Protein AF-A0A520HS68-F1 (afdb_monomer_lite)

Structure (mmCIF, N/CA/C/O backbone):
data_AF-A0A520HS68-F1
#
_entry.id   AF-A0A520HS68-F1
#
loop_
_atom_site.group_PDB
_atom_site.id
_atom_site.type_symbol
_atom_site.label_atom_id
_atom_site.label_alt_id
_atom_site.label_comp_id
_atom_site.label_asym_id
_atom_site.label_entity_id
_atom_site.label_seq_id
_atom_site.pdbx_PDB_ins_code
_atom_site.Cartn_x
_atom_site.Cartn_y
_atom_site.Cartn_z
_atom_site.occupancy
_atom_site.B_iso_or_equiv
_atom_site.auth_seq_id
_atom_site.auth_comp_id
_atom_site.auth_asym_id
_atom_site.auth_atom_id
_atom_site.pdbx_PDB_model_num
ATOM 1 N N . MET A 1 1 ? -4.775 -12.718 -10.948 1.00 74.38 1 MET A N 1
ATOM 2 C CA . MET A 1 1 ? -4.588 -11.335 -11.436 1.00 74.38 1 MET A CA 1
ATOM 3 C C . MET A 1 1 ? -3.170 -11.237 -11.963 1.00 74.38 1 MET A C 1
ATOM 5 O O . MET A 1 1 ? -2.287 -11.724 -11.272 1.00 74.38 1 MET A O 1
ATOM 9 N N . LEU A 1 2 ? -2.981 -10.710 -13.171 1.00 84.69 2 LEU A N 1
ATOM 10 C CA . LEU A 1 2 ? -1.668 -10.539 -13.802 1.00 84.69 2 LEU A CA 1
ATOM 11 C C . LEU A 1 2 ? -1.314 -9.044 -13.803 1.00 84.69 2 LEU A C 1
ATOM 13 O O . LEU A 1 2 ? -2.226 -8.212 -13.724 1.00 84.69 2 LEU A O 1
ATOM 17 N N . VAL A 1 3 ? -0.026 -8.692 -13.834 1.00 85.31 3 VAL A N 1
ATOM 18 C CA . VAL A 1 3 ? 0.432 -7.291 -13.714 1.00 85.31 3 VAL A CA 1
ATOM 19 C C . VAL A 1 3 ? -0.156 -6.424 -14.829 1.00 85.31 3 VAL A C 1
ATOM 21 O O . VAL A 1 3 ? -0.642 -5.326 -14.573 1.00 85.31 3 VAL A O 1
ATOM 24 N N . GLU A 1 4 ? -0.227 -6.948 -16.049 1.00 86.50 4 GLU A N 1
ATOM 25 C CA . GLU A 1 4 ? -0.796 -6.295 -17.225 1.00 86.50 4 GLU A CA 1
ATOM 26 C C . GLU A 1 4 ? -2.310 -6.071 -17.152 1.00 86.50 4 GLU A C 1
ATOM 28 O O . GLU A 1 4 ? -2.859 -5.395 -18.022 1.00 86.50 4 GLU A O 1
ATOM 33 N N . HIS A 1 5 ? -2.999 -6.600 -16.138 1.00 88.25 5 HIS A N 1
ATOM 34 C CA . HIS A 1 5 ? -4.404 -6.287 -15.863 1.00 88.25 5 HIS A CA 1
ATOM 35 C C . HIS A 1 5 ? -4.567 -5.110 -14.895 1.00 88.25 5 HIS A C 1
ATOM 37 O O . HIS A 1 5 ? -5.666 -4.570 -14.768 1.00 88.25 5 HIS A O 1
ATOM 43 N N . VAL A 1 6 ? -3.495 -4.680 -14.225 1.00 88.25 6 VAL A N 1
ATOM 44 C CA . VAL A 1 6 ? -3.520 -3.499 -13.362 1.00 88.25 6 VAL A CA 1
ATOM 45 C C . VAL A 1 6 ? -3.344 -2.253 -14.229 1.00 88.25 6 VAL A C 1
ATOM 47 O O . VAL A 1 6 ? -2.495 -2.184 -15.119 1.00 88.25 6 VAL A O 1
ATOM 50 N N . ARG A 1 7 ? -4.201 -1.259 -14.006 1.00 90.44 7 ARG A N 1
ATOM 51 C CA . ARG A 1 7 ? -4.148 0.056 -14.656 1.00 90.44 7 ARG A CA 1
ATOM 52 C C . ARG A 1 7 ? -4.034 1.113 -13.579 1.00 90.44 7 ARG A C 1
ATOM 54 O O . ARG A 1 7 ? -4.654 0.963 -12.529 1.00 90.44 7 ARG A O 1
ATOM 61 N N . GLY A 1 8 ? -3.244 2.149 -13.843 1.00 91.56 8 GLY A N 1
ATOM 62 C CA . GLY A 1 8 ? -3.083 3.244 -12.898 1.00 91.56 8 GLY A CA 1
ATOM 63 C C . GLY A 1 8 ? -4.372 4.047 -12.808 1.00 91.56 8 GLY A C 1
ATOM 64 O O . GLY A 1 8 ? -5.034 4.243 -13.828 1.00 91.56 8 GLY A O 1
ATOM 65 N N . GLY A 1 9 ? -4.754 4.475 -11.607 1.00 95.12 9 GLY A N 1
ATOM 66 C CA . GLY A 1 9 ? -6.007 5.203 -11.424 1.00 95.12 9 GLY A CA 1
ATOM 67 C C . GLY A 1 9 ? -6.682 4.977 -10.082 1.00 95.12 9 GLY A C 1
ATOM 68 O O . GLY A 1 9 ? -6.071 4.547 -9.106 1.00 95.12 9 GLY A O 1
ATOM 69 N N . THR A 1 10 ? -7.977 5.266 -10.059 1.00 95.50 10 THR A N 1
ATOM 70 C CA . THR A 1 10 ? -8.845 5.112 -8.895 1.00 95.50 10 THR A CA 1
ATOM 71 C C . THR A 1 10 ? -10.293 4.948 -9.338 1.00 95.50 10 THR A C 1
ATOM 73 O O . THR A 1 10 ? -10.673 5.443 -10.399 1.00 95.50 10 THR A O 1
ATOM 76 N N . ASN A 1 11 ? -11.108 4.283 -8.524 1.00 92.31 11 ASN A N 1
ATOM 77 C CA . ASN A 1 11 ? -12.570 4.337 -8.619 1.00 92.31 11 ASN A CA 1
ATOM 78 C C . ASN A 1 11 ? -13.181 5.616 -7.999 1.00 92.31 11 ASN A C 1
ATOM 80 O O . ASN A 1 11 ? -14.397 5.786 -8.041 1.00 92.31 11 ASN A O 1
ATOM 84 N N . SER A 1 12 ? -12.366 6.509 -7.426 1.00 89.56 12 SER A N 1
ATOM 85 C CA . SER A 1 12 ? -12.811 7.807 -6.912 1.00 89.56 12 SER A CA 1
ATOM 86 C C . SER A 1 12 ? -13.102 8.782 -8.048 1.00 89.56 12 SER A C 1
ATOM 88 O O . SER A 1 12 ? -12.333 8.913 -9.001 1.00 89.56 12 SER A O 1
ATOM 90 N N . ASN A 1 13 ? -14.190 9.535 -7.913 1.00 89.50 13 ASN A N 1
ATOM 91 C CA . ASN A 1 13 ? -14.546 10.562 -8.886 1.00 89.50 13 ASN A CA 1
ATOM 92 C C . ASN A 1 13 ? -13.581 11.759 -8.819 1.00 89.50 13 ASN A C 1
ATOM 94 O O . ASN A 1 13 ? -13.061 12.094 -7.756 1.00 89.50 13 ASN A O 1
ATOM 98 N N . ASN A 1 14 ? -13.416 12.455 -9.947 1.00 91.69 14 ASN A N 1
ATOM 99 C CA . ASN A 1 14 ? -12.704 13.739 -10.057 1.00 91.69 14 ASN A CA 1
ATOM 100 C C . ASN A 1 14 ? -11.198 13.723 -9.720 1.00 91.69 14 ASN A C 1
ATOM 102 O O . ASN A 1 14 ? -10.629 14.780 -9.450 1.00 91.69 14 ASN A O 1
ATOM 106 N N . VAL A 1 15 ? -10.526 12.567 -9.766 1.00 92.12 15 VAL A N 1
ATOM 107 C CA . VAL A 1 15 ? -9.063 12.491 -9.610 1.00 92.12 15 VAL A CA 1
ATOM 108 C C . VAL A 1 15 ? -8.398 12.403 -10.991 1.00 92.12 15 VAL A C 1
ATOM 110 O O . VAL A 1 15 ? -8.721 11.496 -11.761 1.00 92.12 15 VAL A O 1
ATOM 113 N N . PRO A 1 16 ? -7.471 13.311 -11.345 1.00 93.06 16 PRO A N 1
ATOM 114 C CA . PRO A 1 16 ? -6.806 13.269 -12.643 1.00 93.06 16 PRO A CA 1
ATOM 115 C C . PRO A 1 16 ? -5.862 12.064 -12.751 1.00 93.06 16 PRO A C 1
ATOM 117 O O . PRO A 1 16 ? -5.161 11.724 -11.800 1.00 93.06 16 PRO A O 1
ATOM 120 N N . ALA A 1 17 ? -5.765 11.462 -13.941 1.00 88.88 17 ALA A N 1
ATOM 121 C CA . ALA A 1 17 ? -4.883 10.314 -14.188 1.00 88.88 17 ALA A CA 1
ATOM 122 C C . ALA A 1 17 ? -3.398 10.606 -13.889 1.00 88.88 17 ALA A C 1
ATOM 124 O O . ALA A 1 17 ? -2.657 9.709 -13.491 1.00 88.88 17 ALA A O 1
ATOM 125 N N . SER A 1 18 ? -2.967 11.865 -14.023 1.00 91.88 18 SER A N 1
ATOM 126 C CA . SER A 1 18 ? -1.601 12.299 -13.706 1.00 91.88 18 SER A CA 1
ATOM 127 C C . SER A 1 18 ? -1.228 12.133 -12.230 1.00 91.88 18 SER A C 1
ATOM 129 O O . SER A 1 18 ? -0.044 12.031 -11.926 1.00 91.88 18 SER A O 1
ATOM 131 N N . ALA A 1 19 ? -2.203 12.047 -11.317 1.00 91.06 19 ALA A N 1
ATOM 132 C CA . ALA A 1 19 ? -1.954 11.741 -9.905 1.00 91.06 19 ALA A CA 1
ATOM 133 C C . ALA A 1 19 ? -1.398 10.321 -9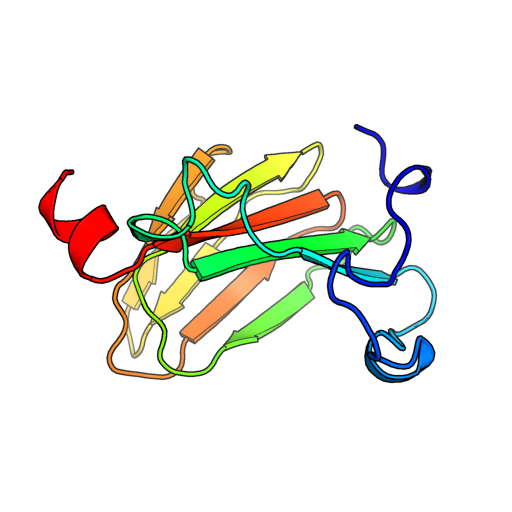.688 1.00 91.06 19 ALA A C 1
ATOM 135 O O . ALA A 1 19 ? -0.836 10.031 -8.636 1.00 91.06 19 ALA A O 1
ATOM 136 N N . PHE A 1 20 ? -1.535 9.447 -10.689 1.00 90.62 20 PHE A N 1
ATOM 137 C CA . PHE A 1 20 ? -1.064 8.062 -10.674 1.00 90.62 20 PHE A CA 1
ATOM 138 C C . PHE A 1 20 ? 0.126 7.842 -11.615 1.00 90.62 20 PHE A C 1
ATOM 140 O O . PHE A 1 20 ? 0.423 6.703 -11.979 1.00 90.62 20 PHE A O 1
ATOM 147 N N . ALA A 1 21 ? 0.793 8.919 -12.042 1.00 90.44 21 ALA A N 1
ATOM 148 C CA . ALA A 1 21 ? 2.002 8.823 -12.845 1.00 90.44 21 ALA A CA 1
ATOM 149 C C . ALA A 1 21 ? 3.098 8.094 -12.053 1.00 90.44 21 ALA A C 1
ATOM 151 O O . ALA A 1 21 ? 3.495 8.526 -10.973 1.00 90.44 21 ALA A O 1
ATOM 152 N N . MET A 1 22 ? 3.583 6.988 -12.610 1.00 89.88 22 MET A N 1
ATOM 153 C CA . MET A 1 22 ? 4.629 6.150 -12.030 1.00 89.88 22 MET A CA 1
ATOM 154 C C . MET A 1 22 ? 5.799 6.019 -13.013 1.00 89.88 22 MET A C 1
ATOM 156 O O . MET A 1 22 ? 5.618 6.256 -14.213 1.00 89.88 22 MET A O 1
ATOM 160 N N . PRO A 1 23 ? 6.995 5.626 -12.539 1.00 89.12 23 PRO A N 1
ATOM 161 C CA . PRO A 1 23 ? 8.090 5.238 -13.418 1.00 89.12 23 PRO A CA 1
ATOM 162 C C . PRO A 1 23 ? 7.671 4.162 -14.431 1.00 89.12 23 PRO A C 1
ATOM 164 O O . PRO A 1 23 ? 6.730 3.398 -14.208 1.00 89.12 23 PRO A O 1
ATOM 167 N N . ALA A 1 24 ? 8.397 4.080 -15.548 1.00 88.62 24 ALA A N 1
ATOM 168 C CA . ALA A 1 24 ? 8.137 3.074 -16.573 1.00 88.62 24 ALA A CA 1
ATOM 169 C C . ALA A 1 24 ? 8.160 1.651 -15.984 1.00 88.62 24 ALA A C 1
ATOM 171 O O . ALA A 1 24 ? 9.035 1.309 -15.193 1.00 88.62 24 ALA A O 1
ATOM 172 N N . GLY A 1 25 ? 7.186 0.823 -16.376 1.00 88.69 25 GLY A N 1
ATOM 173 C CA . GLY A 1 25 ? 7.046 -0.549 -15.874 1.00 88.69 25 GLY A CA 1
ATOM 174 C C . GLY A 1 25 ? 6.360 -0.675 -14.509 1.00 88.69 25 GLY A C 1
ATOM 175 O O . GLY A 1 25 ? 6.104 -1.801 -14.085 1.00 88.69 25 GLY A O 1
ATOM 176 N N . MET A 1 26 ? 6.016 0.444 -13.860 1.00 91.69 26 MET A N 1
ATOM 177 C CA . MET A 1 26 ? 5.246 0.476 -12.618 1.00 91.69 26 MET A CA 1
ATOM 178 C C . MET A 1 26 ? 3.838 1.013 -12.839 1.00 91.69 26 MET A C 1
ATOM 180 O O . MET A 1 26 ? 3.565 1.822 -13.724 1.00 91.69 26 MET A O 1
ATOM 184 N N . THR A 1 27 ? 2.911 0.561 -12.009 1.00 94.62 27 THR A N 1
ATOM 185 C CA . THR A 1 27 ? 1.528 1.021 -12.009 1.00 94.62 27 THR A CA 1
ATOM 186 C C . THR A 1 27 ? 1.030 1.132 -10.578 1.00 94.62 27 THR A C 1
ATOM 188 O O . THR A 1 27 ? 1.232 0.220 -9.779 1.00 94.62 27 THR A O 1
ATOM 191 N N . MET A 1 28 ? 0.365 2.244 -10.265 1.00 93.38 28 MET A N 1
ATOM 192 C CA . MET A 1 28 ? -0.262 2.480 -8.968 1.00 93.38 28 MET A CA 1
ATOM 193 C C . MET A 1 28 ? -1.754 2.731 -9.150 1.00 93.38 28 MET A C 1
ATOM 195 O O . MET A 1 28 ? -2.153 3.600 -9.926 1.00 93.38 28 MET A O 1
ATOM 199 N N . ARG A 1 29 ? -2.574 2.000 -8.401 1.00 94.69 29 ARG A N 1
ATOM 200 C CA . ARG A 1 29 ? -4.019 2.188 -8.332 1.00 94.69 29 ARG A CA 1
ATOM 201 C C . ARG A 1 29 ? -4.454 2.334 -6.884 1.00 94.69 29 ARG A C 1
ATOM 203 O O . ARG A 1 29 ? -3.985 1.589 -6.029 1.00 94.69 29 ARG A O 1
ATOM 210 N N . TYR A 1 30 ? -5.343 3.277 -6.617 1.00 94.38 30 TYR A N 1
ATOM 211 C CA . TYR A 1 30 ? -5.924 3.472 -5.295 1.00 94.38 30 TYR A CA 1
ATOM 212 C C . TYR A 1 30 ? -7.441 3.410 -5.391 1.00 94.38 30 TYR A C 1
ATOM 214 O O . TYR A 1 30 ? -8.021 4.252 -6.058 1.00 94.38 30 TYR A O 1
ATOM 222 N N . ASP A 1 31 ? -8.096 2.465 -4.733 1.00 94.81 31 ASP A N 1
ATOM 223 C CA . ASP A 1 31 ? -9.554 2.343 -4.784 1.00 94.81 31 ASP A CA 1
ATOM 224 C C . ASP A 1 31 ? -10.186 2.532 -3.403 1.00 94.81 31 ASP A C 1
ATOM 226 O O . ASP A 1 31 ? -9.675 2.052 -2.391 1.00 94.81 31 ASP A O 1
ATOM 230 N N . LEU A 1 32 ? -11.338 3.195 -3.376 1.00 94.88 32 LEU A N 1
ATOM 231 C CA . LEU A 1 32 ? -12.245 3.203 -2.239 1.00 94.88 32 LEU A CA 1
ATOM 232 C C . LEU A 1 32 ? -12.855 1.811 -2.036 1.00 94.88 32 LEU A C 1
ATOM 234 O O . LEU A 1 32 ? -13.091 1.093 -3.018 1.00 94.88 32 LEU A O 1
ATOM 238 N N . PRO A 1 33 ? -13.137 1.435 -0.778 1.00 95.31 33 PRO A N 1
ATOM 239 C CA . PRO A 1 33 ? -13.825 0.193 -0.473 1.00 95.31 33 PRO A CA 1
ATOM 240 C C . PRO A 1 33 ? -15.262 0.195 -0.997 1.00 95.31 33 PRO A C 1
ATOM 242 O O . PRO A 1 33 ? -15.859 1.246 -1.232 1.00 95.31 33 PRO A O 1
ATOM 245 N N . ASP A 1 34 ? -15.830 -1.005 -1.131 1.00 94.50 34 ASP A N 1
ATOM 246 C CA . ASP A 1 34 ? -17.276 -1.157 -1.282 1.00 94.50 34 ASP A CA 1
ATOM 247 C C . ASP A 1 34 ? -17.994 -0.480 -0.103 1.00 94.50 34 ASP A C 1
ATOM 249 O O . ASP A 1 34 ? -17.502 -0.503 1.029 1.00 94.50 34 ASP A O 1
ATOM 253 N N . THR A 1 35 ? -19.167 0.098 -0.352 1.00 94.62 35 THR A N 1
ATOM 254 C CA . THR A 1 35 ? -19.999 0.745 0.673 1.00 94.62 35 THR A CA 1
ATOM 255 C C . THR A 1 35 ? -20.308 -0.149 1.875 1.00 94.62 35 THR A C 1
ATOM 257 O O . THR A 1 35 ? -20.413 0.354 2.987 1.00 94.62 35 THR A O 1
ATOM 260 N N . ALA A 1 36 ? -20.400 -1.469 1.703 1.00 96.31 36 ALA A N 1
ATOM 261 C CA . ALA A 1 36 ? -20.607 -2.401 2.813 1.00 96.31 36 ALA A CA 1
ATOM 262 C C . ALA A 1 36 ? -19.378 -2.542 3.735 1.00 96.31 36 ALA A C 1
ATOM 264 O O . ALA A 1 36 ? -19.492 -3.041 4.852 1.00 96.31 36 ALA A O 1
ATOM 265 N N . LEU A 1 37 ? -18.197 -2.124 3.272 1.00 95.75 37 LEU A N 1
ATOM 266 C CA . LEU A 1 37 ? -16.922 -2.238 3.983 1.00 95.75 37 LEU A CA 1
ATOM 267 C C . LEU A 1 37 ? -16.325 -0.878 4.365 1.00 95.75 37 LEU A C 1
ATOM 269 O O . LEU A 1 37 ? -15.296 -0.842 5.041 1.00 95.75 37 LEU A O 1
ATOM 273 N N . SER A 1 38 ? -16.944 0.234 3.961 1.00 95.56 38 SER A N 1
ATOM 274 C CA . SER A 1 38 ? -16.359 1.575 4.078 1.00 95.56 38 SER A CA 1
ATOM 275 C C . SER A 1 38 ? -16.146 2.057 5.510 1.00 95.56 38 SER A C 1
ATOM 277 O O . SER A 1 38 ? -15.335 2.948 5.736 1.00 95.56 38 SER A O 1
ATOM 279 N N . GLU A 1 39 ? -16.840 1.475 6.490 1.00 96.81 39 GLU A N 1
ATOM 280 C CA . GLU A 1 39 ? -16.599 1.779 7.905 1.00 96.81 39 GLU A CA 1
ATOM 281 C C . GLU A 1 39 ? -15.396 1.020 8.480 1.00 96.81 39 GLU A C 1
ATOM 283 O O . GLU A 1 39 ? -14.804 1.460 9.466 1.00 96.81 39 GLU A O 1
ATOM 288 N N . TYR A 1 40 ? -15.009 -0.106 7.877 1.00 96.62 40 TYR A N 1
ATOM 289 C CA . TYR A 1 40 ? -13.948 -0.987 8.374 1.00 96.62 40 TYR A CA 1
ATOM 290 C C . TYR A 1 40 ? -12.637 -0.820 7.610 1.00 96.62 40 TYR A C 1
ATOM 292 O O . TYR A 1 40 ? -11.561 -0.988 8.186 1.00 96.62 40 TYR A O 1
ATOM 300 N N . LEU A 1 41 ? -12.718 -0.478 6.326 1.00 95.94 41 LEU A N 1
ATOM 301 C CA . LEU A 1 41 ? -11.577 -0.325 5.436 1.00 95.94 41 LEU A CA 1
ATOM 302 C C . LEU A 1 41 ? -11.421 1.138 5.028 1.00 95.94 41 LEU A C 1
ATOM 304 O O . LEU A 1 41 ? -12.405 1.829 4.788 1.00 95.94 41 LEU A O 1
ATOM 308 N N . THR A 1 42 ? -10.184 1.610 4.915 1.00 94.50 42 THR A N 1
ATOM 309 C CA . THR A 1 42 ? -9.892 2.982 4.465 1.00 94.50 42 THR A CA 1
ATOM 310 C C . THR A 1 42 ? -9.621 3.069 2.967 1.00 94.50 42 THR A C 1
ATOM 312 O O . THR A 1 42 ? -9.708 4.151 2.397 1.00 94.50 42 THR A O 1
ATOM 315 N N . GLY A 1 43 ? -9.304 1.944 2.322 1.00 94.88 43 GLY A N 1
ATOM 316 C CA . GLY A 1 43 ? -9.034 1.868 0.890 1.00 94.88 43 GLY A CA 1
ATOM 317 C C . GLY A 1 43 ? -8.096 0.728 0.521 1.00 94.88 43 GLY A C 1
ATOM 318 O O . GLY A 1 43 ? -7.562 0.019 1.381 1.00 94.88 43 GLY A O 1
ATOM 319 N N . TYR A 1 44 ? -7.889 0.589 -0.783 1.00 95.25 44 TYR A N 1
ATOM 320 C CA . TYR A 1 44 ? -7.006 -0.386 -1.403 1.00 95.25 44 TYR A CA 1
ATOM 321 C C . TYR A 1 44 ? -5.896 0.339 -2.159 1.00 95.25 44 TYR A C 1
ATOM 323 O O . TYR A 1 44 ? -6.170 1.049 -3.121 1.00 95.25 44 TYR A O 1
ATOM 331 N N . ALA A 1 45 ? -4.644 0.142 -1.758 1.00 93.69 45 ALA A N 1
ATOM 332 C CA . ALA A 1 45 ? -3.472 0.610 -2.489 1.00 93.69 45 ALA A CA 1
ATOM 333 C C . ALA A 1 45 ? -2.857 -0.564 -3.254 1.00 93.69 45 ALA A C 1
ATOM 335 O O . ALA A 1 45 ? -2.403 -1.535 -2.655 1.00 93.69 45 ALA A O 1
ATOM 336 N N . ILE A 1 46 ? -2.854 -0.492 -4.578 1.00 94.44 46 ILE A N 1
ATOM 337 C CA . ILE A 1 46 ? -2.392 -1.559 -5.462 1.00 94.44 46 ILE A CA 1
ATOM 338 C C . ILE A 1 46 ? -1.173 -1.047 -6.220 1.00 94.44 46 ILE A C 1
ATOM 340 O O . ILE A 1 46 ? -1.266 -0.097 -6.998 1.00 94.44 46 ILE A O 1
ATOM 344 N N . TYR A 1 47 ? -0.045 -1.714 -6.024 1.00 92.62 47 TYR A N 1
ATOM 345 C CA . TYR A 1 47 ? 1.187 -1.475 -6.763 1.00 92.62 47 TYR A CA 1
ATOM 346 C C . TYR A 1 47 ? 1.480 -2.687 -7.627 1.00 92.62 47 TYR A C 1
ATOM 348 O O . TYR A 1 47 ? 1.429 -3.815 -7.141 1.00 92.62 47 TYR A O 1
ATOM 356 N N . ALA A 1 48 ? 1.794 -2.461 -8.895 1.00 94.44 48 ALA A N 1
ATOM 357 C CA . ALA A 1 48 ? 2.182 -3.518 -9.811 1.00 94.44 48 ALA A CA 1
ATOM 358 C C . ALA A 1 48 ? 3.469 -3.141 -10.548 1.00 94.44 48 ALA A C 1
ATOM 360 O O . ALA A 1 48 ? 3.631 -1.993 -10.965 1.00 94.44 48 ALA A O 1
ATOM 361 N N . SER A 1 49 ? 4.383 -4.097 -10.690 1.00 93.50 49 SER A N 1
ATOM 362 C CA . SER A 1 49 ? 5.642 -3.922 -11.412 1.00 93.50 49 SER A CA 1
ATOM 363 C C . SER A 1 49 ? 6.055 -5.215 -12.106 1.00 93.50 49 SER A C 1
ATOM 365 O O . SER A 1 49 ? 6.020 -6.291 -11.510 1.00 93.50 49 SER A O 1
ATOM 367 N N . ASN A 1 50 ? 6.493 -5.102 -13.359 1.00 91.69 50 ASN A N 1
ATOM 368 C CA . ASN A 1 50 ? 7.110 -6.217 -14.083 1.00 91.69 50 ASN A CA 1
ATOM 369 C C . ASN A 1 50 ? 8.600 -6.382 -13.754 1.00 91.69 50 ASN A C 1
ATOM 371 O O . ASN A 1 50 ? 9.171 -7.439 -14.016 1.00 91.69 50 ASN A O 1
ATOM 375 N N . ASP A 1 51 ? 9.229 -5.353 -13.183 1.00 90.81 51 ASP A N 1
ATOM 376 C CA . ASP A 1 51 ? 10.622 -5.413 -12.756 1.00 90.81 51 ASP A CA 1
ATOM 377 C C . ASP A 1 51 ? 10.735 -6.172 -11.428 1.00 90.81 51 ASP A C 1
ATOM 379 O O . ASP A 1 51 ? 10.040 -5.863 -10.457 1.00 90.81 51 ASP A O 1
ATOM 383 N N . ARG A 1 52 ? 11.611 -7.178 -11.403 1.00 90.62 52 ARG A N 1
ATOM 384 C CA . ARG A 1 52 ? 11.890 -8.032 -10.242 1.00 90.62 52 ARG A CA 1
ATOM 385 C C . ARG A 1 52 ? 12.997 -7.484 -9.347 1.00 90.62 52 ARG A C 1
ATOM 387 O O . ARG A 1 52 ? 13.256 -8.083 -8.303 1.00 90.62 52 ARG A O 1
ATOM 394 N N . ALA A 1 53 ? 13.634 -6.379 -9.732 1.00 90.19 53 ALA A N 1
ATOM 395 C CA . ALA A 1 53 ? 14.594 -5.691 -8.888 1.00 90.19 53 ALA A CA 1
ATOM 396 C C . ALA A 1 53 ? 13.969 -5.327 -7.523 1.00 90.19 53 ALA A C 1
ATOM 398 O O . ALA A 1 53 ? 12.775 -5.005 -7.454 1.00 90.19 53 ALA A O 1
ATOM 399 N N . PRO A 1 54 ? 14.751 -5.370 -6.427 1.00 89.56 54 PRO A N 1
ATOM 400 C CA . PRO A 1 54 ? 14.269 -4.957 -5.117 1.00 89.56 54 PRO A CA 1
ATOM 401 C C . PRO A 1 54 ? 13.798 -3.501 -5.145 1.00 89.56 54 PRO A C 1
ATOM 403 O O . PRO A 1 54 ? 14.558 -2.591 -5.479 1.00 89.56 54 PRO A O 1
ATOM 406 N N . MET A 1 55 ? 12.546 -3.274 -4.757 1.00 87.56 55 MET A N 1
ATOM 407 C CA . MET A 1 55 ? 11.958 -1.945 -4.645 1.00 87.56 55 MET A CA 1
ATOM 408 C C . MET A 1 55 ? 11.749 -1.588 -3.179 1.00 87.56 55 MET A C 1
ATOM 410 O O . MET A 1 55 ? 11.014 -2.270 -2.455 1.00 87.56 55 MET A O 1
ATOM 414 N N . LEU A 1 56 ? 12.374 -0.485 -2.768 1.00 91.38 56 LEU A N 1
ATOM 415 C CA . LEU A 1 56 ? 12.214 0.102 -1.446 1.00 91.38 56 LEU A CA 1
ATOM 416 C C . LEU A 1 56 ? 11.151 1.197 -1.486 1.00 91.38 56 LEU A C 1
ATOM 418 O O . LEU A 1 56 ? 11.330 2.213 -2.151 1.00 91.38 56 LEU A O 1
ATOM 422 N N . ASN A 1 57 ? 10.083 1.009 -0.717 1.00 87.94 57 ASN A N 1
ATOM 423 C CA . ASN A 1 57 ? 9.022 1.997 -0.564 1.00 87.94 57 ASN A CA 1
ATOM 424 C C . ASN A 1 57 ? 9.036 2.549 0.857 1.00 87.94 57 ASN A C 1
ATOM 426 O O . ASN A 1 57 ? 9.046 1.782 1.822 1.00 87.94 57 ASN A O 1
ATOM 430 N N . TRP A 1 58 ? 9.035 3.874 0.980 1.00 92.31 58 TRP A N 1
ATOM 431 C CA . TRP A 1 58 ? 8.899 4.568 2.255 1.00 92.31 58 TRP A CA 1
ATOM 432 C C . TRP A 1 58 ? 7.467 5.048 2.434 1.00 92.31 58 TRP A C 1
ATOM 434 O O . TRP A 1 58 ? 6.910 5.698 1.553 1.00 92.31 58 TRP A O 1
ATOM 444 N N . TYR A 1 59 ? 6.903 4.759 3.599 1.00 90.81 59 TYR A N 1
ATOM 445 C CA . TYR A 1 59 ? 5.552 5.148 3.968 1.00 90.81 59 TYR A CA 1
ATOM 446 C C . TYR A 1 59 ? 5.583 6.021 5.214 1.00 90.81 59 TYR A C 1
ATOM 448 O O . TYR A 1 59 ? 6.392 5.821 6.126 1.00 90.81 59 TYR A O 1
ATOM 456 N N . LEU A 1 60 ? 4.668 6.986 5.250 1.00 93.06 60 LEU A N 1
ATOM 457 C CA . LEU A 1 60 ? 4.358 7.754 6.450 1.00 93.06 60 LEU A CA 1
ATOM 458 C C . LEU A 1 60 ? 3.755 6.838 7.533 1.00 93.06 60 LEU A C 1
ATOM 460 O O . LEU A 1 60 ? 3.301 5.735 7.211 1.00 93.06 60 LEU A O 1
ATOM 464 N N . PRO A 1 61 ? 3.736 7.271 8.811 1.00 93.50 61 PRO A N 1
ATOM 465 C CA . PRO A 1 61 ? 2.946 6.599 9.839 1.00 93.50 61 PRO A CA 1
ATOM 466 C C . PRO A 1 61 ? 1.520 6.345 9.342 1.00 93.50 61 PRO A C 1
ATOM 468 O O . PRO A 1 61 ? 0.888 7.248 8.789 1.00 93.50 61 PRO A O 1
ATOM 471 N N . ALA A 1 62 ? 1.033 5.120 9.514 1.00 89.31 62 ALA A N 1
ATOM 472 C CA . ALA A 1 62 ? -0.212 4.672 8.910 1.00 89.31 62 ALA A CA 1
ATOM 473 C C . ALA A 1 62 ? -1.026 3.787 9.867 1.00 89.31 62 ALA A C 1
ATOM 475 O O . ALA A 1 62 ? -0.459 3.158 10.773 1.00 89.31 62 ALA A O 1
ATOM 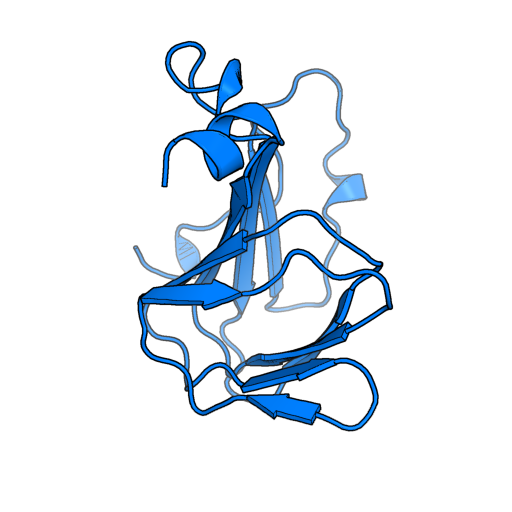476 N N . PRO A 1 63 ? -2.353 3.693 9.654 1.00 91.31 63 PRO A N 1
ATOM 477 C CA . PRO A 1 63 ? -3.174 2.659 10.267 1.00 91.31 63 PRO A CA 1
ATOM 478 C C . PRO A 1 63 ? -2.653 1.256 9.953 1.00 91.31 63 PRO A C 1
ATOM 480 O O . PRO A 1 63 ? -1.783 1.057 9.101 1.00 91.31 63 PRO A O 1
ATOM 483 N N . ALA A 1 64 ? -3.203 0.267 10.646 1.00 93.19 64 ALA A N 1
ATOM 484 C CA . ALA A 1 64 ? -2.834 -1.110 10.391 1.00 93.19 64 ALA A CA 1
ATOM 485 C C . ALA A 1 64 ? -3.261 -1.539 8.978 1.00 93.19 64 ALA A C 1
ATOM 487 O O . ALA A 1 64 ? -4.316 -1.128 8.485 1.00 93.19 64 ALA A O 1
ATOM 488 N N . MET A 1 65 ? -2.428 -2.342 8.321 1.00 93.38 65 MET A N 1
ATOM 489 C CA . MET A 1 65 ? -2.630 -2.757 6.939 1.00 93.38 65 MET A CA 1
ATOM 490 C C . MET A 1 65 ? -2.572 -4.269 6.805 1.00 93.38 65 MET A C 1
ATOM 492 O O . MET A 1 65 ? -1.646 -4.918 7.295 1.00 93.38 65 MET A O 1
ATOM 496 N N . ILE A 1 66 ? -3.532 -4.814 6.065 1.00 94.69 66 ILE A N 1
ATOM 497 C CA . ILE A 1 66 ? -3.413 -6.145 5.477 1.00 94.69 66 ILE A CA 1
ATOM 498 C C . ILE A 1 66 ? -2.650 -5.976 4.165 1.00 94.69 66 ILE A C 1
ATOM 500 O O . ILE A 1 66 ? -2.977 -5.111 3.356 1.00 94.69 66 ILE A O 1
ATOM 504 N N . SER A 1 67 ? -1.634 -6.795 3.942 1.00 94.12 67 SER A N 1
ATOM 505 C CA . SER A 1 67 ? -0.873 -6.830 2.703 1.00 94.12 67 SER A CA 1
ATOM 506 C C . SER A 1 67 ? -1.040 -8.180 2.033 1.00 94.12 67 SER A C 1
ATOM 508 O O . SER A 1 67 ? -0.834 -9.219 2.657 1.00 94.12 67 SER A O 1
ATOM 510 N N . VAL A 1 68 ? -1.416 -8.163 0.758 1.00 95.19 68 VAL A N 1
ATOM 511 C CA . VAL A 1 68 ? -1.555 -9.354 -0.076 1.00 95.19 68 VAL A CA 1
ATOM 512 C C . VAL A 1 68 ? -0.647 -9.223 -1.286 1.00 95.19 68 VAL A C 1
ATOM 514 O O . VAL A 1 68 ? -0.750 -8.278 -2.067 1.00 95.19 68 VAL A O 1
ATOM 517 N N . LEU A 1 69 ? 0.223 -10.207 -1.459 1.00 94.31 69 LEU A N 1
ATOM 518 C CA . LEU A 1 69 ? 1.139 -10.314 -2.582 1.00 94.31 69 LEU A CA 1
ATOM 519 C C . LEU A 1 69 ? 0.579 -11.284 -3.626 1.00 94.31 69 LEU A C 1
ATOM 521 O O . LEU A 1 69 ? 0.077 -12.364 -3.302 1.00 94.31 69 LEU A O 1
ATOM 525 N N . VAL A 1 70 ? 0.674 -10.934 -4.903 1.00 93.50 70 VAL A N 1
ATOM 526 C CA . VAL A 1 70 ? 0.314 -11.810 -6.024 1.00 93.50 70 VAL A CA 1
ATOM 527 C C . VAL A 1 70 ? 1.485 -11.844 -6.984 1.00 93.50 70 VAL A C 1
ATOM 529 O O . VAL A 1 70 ? 1.832 -10.820 -7.566 1.00 93.50 70 VAL A O 1
ATOM 532 N N . ASP A 1 71 ? 2.082 -13.031 -7.119 1.00 91.12 71 ASP A N 1
ATOM 533 C CA . ASP A 1 71 ? 3.267 -13.247 -7.952 1.00 91.12 71 ASP A CA 1
ATOM 534 C C . ASP A 1 71 ? 4.362 -12.199 -7.687 1.00 91.12 71 ASP A C 1
ATOM 536 O O . ASP A 1 71 ? 4.976 -11.682 -8.607 1.00 91.12 71 ASP A O 1
ATOM 540 N N . ALA A 1 72 ? 4.569 -11.827 -6.423 1.00 86.94 72 ALA A N 1
ATOM 541 C CA . ALA A 1 72 ? 5.624 -10.923 -5.974 1.00 86.94 72 ALA A CA 1
ATOM 542 C C . ALA A 1 72 ? 6.584 -11.694 -5.062 1.00 86.94 72 ALA A C 1
ATOM 544 O O . ALA A 1 72 ? 6.166 -12.633 -4.379 1.00 86.94 72 ALA A O 1
ATOM 545 N N . GLY A 1 73 ? 7.862 -11.306 -5.040 1.00 80.38 73 GLY A N 1
ATOM 546 C CA . GLY A 1 73 ? 8.806 -11.855 -4.061 1.00 80.38 73 GLY A CA 1
ATOM 547 C C . GLY A 1 73 ? 8.473 -11.425 -2.622 1.00 80.38 73 GLY A C 1
ATOM 548 O O . GLY A 1 73 ? 7.564 -10.619 -2.410 1.00 80.38 73 GLY A O 1
ATOM 549 N N . PRO A 1 74 ? 9.194 -11.955 -1.620 1.00 84.25 74 PRO A N 1
ATOM 550 C CA . PRO A 1 74 ?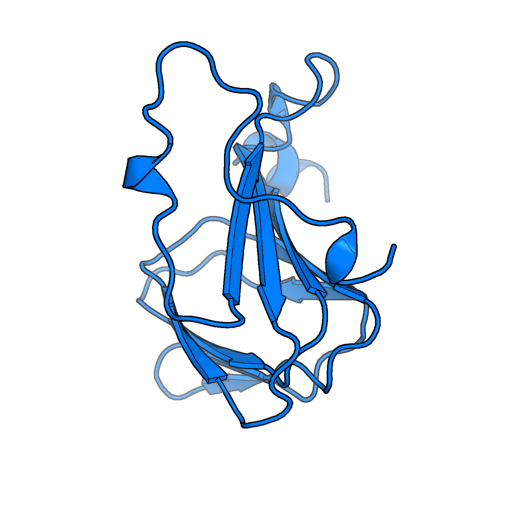 8.835 -11.788 -0.216 1.00 84.25 74 PRO A CA 1
ATOM 551 C C . PRO A 1 74 ? 8.825 -10.318 0.211 1.00 84.25 74 PRO A C 1
ATOM 553 O O . PRO A 1 74 ? 9.718 -9.547 -0.150 1.00 84.25 74 PRO A O 1
ATOM 556 N N . LEU A 1 75 ? 7.832 -9.954 1.026 1.00 92.06 75 LEU A N 1
ATOM 557 C CA . LEU A 1 75 ? 7.736 -8.641 1.656 1.00 92.06 75 LEU A CA 1
ATOM 558 C C . LEU A 1 75 ? 8.586 -8.610 2.927 1.00 92.06 75 LEU A C 1
ATOM 560 O O . LEU A 1 75 ? 8.481 -9.481 3.788 1.00 92.06 75 LEU A O 1
ATOM 564 N N . THR A 1 76 ? 9.399 -7.571 3.073 1.00 95.38 76 THR A N 1
ATOM 565 C CA . THR A 1 76 ? 10.025 -7.209 4.351 1.00 95.38 76 THR A CA 1
ATOM 566 C C . THR A 1 76 ? 9.537 -5.833 4.771 1.00 95.38 76 THR A C 1
ATOM 568 O O . THR A 1 76 ? 9.451 -4.937 3.935 1.00 95.38 76 THR A O 1
ATOM 571 N N . VAL A 1 77 ? 9.273 -5.644 6.063 1.00 95.00 77 VAL A N 1
ATOM 572 C CA . VAL A 1 77 ? 8.866 -4.364 6.653 1.00 95.00 77 VAL A CA 1
ATOM 573 C C . VAL A 1 77 ? 9.866 -3.953 7.730 1.00 95.00 77 VAL A C 1
ATOM 575 O O . VAL A 1 77 ? 10.181 -4.738 8.620 1.00 95.00 77 VAL A O 1
ATOM 578 N N . SER A 1 78 ? 10.340 -2.711 7.690 1.00 95.88 78 SER A N 1
ATOM 579 C CA . SER A 1 78 ? 11.209 -2.133 8.718 1.00 95.88 78 SER A CA 1
ATOM 580 C C . SER A 1 78 ? 10.554 -0.913 9.359 1.00 95.88 78 SER A C 1
ATOM 582 O O . SER A 1 78 ? 10.199 0.033 8.657 1.00 95.88 78 SER A O 1
ATOM 584 N N . VAL A 1 79 ? 10.434 -0.911 10.690 1.00 93.75 79 VAL A N 1
ATOM 585 C CA . VAL A 1 79 ? 9.850 0.181 11.487 1.00 93.75 79 VAL A CA 1
ATOM 586 C C . VAL A 1 79 ? 10.828 0.563 12.597 1.00 93.75 79 VAL A C 1
ATOM 588 O O . VAL A 1 79 ? 11.105 -0.230 13.500 1.00 93.75 79 VAL A O 1
ATOM 591 N N . GLY A 1 80 ? 11.369 1.783 12.551 1.00 89.38 80 GLY A N 1
ATOM 592 C CA . GLY A 1 80 ? 12.457 2.177 13.452 1.00 89.38 80 GLY A CA 1
ATOM 593 C C . GLY A 1 80 ? 13.655 1.225 13.332 1.00 89.38 80 GLY A C 1
ATOM 594 O O . GLY A 1 80 ? 14.137 0.986 12.229 1.00 89.38 80 GLY A O 1
ATOM 595 N N . ASN A 1 81 ? 14.098 0.657 14.458 1.00 92.12 81 ASN A N 1
ATOM 596 C CA . ASN A 1 81 ? 15.216 -0.298 14.504 1.00 92.12 81 ASN A CA 1
ATOM 597 C C . ASN A 1 81 ? 14.778 -1.767 14.342 1.00 92.12 81 ASN A C 1
ATOM 599 O O . ASN A 1 81 ? 15.602 -2.668 14.478 1.00 92.12 81 ASN A O 1
ATOM 603 N N . HIS A 1 82 ? 13.494 -2.025 14.080 1.00 93.69 82 HIS A N 1
ATOM 604 C CA . HIS A 1 82 ? 12.965 -3.377 13.920 1.00 93.69 82 HIS A CA 1
ATOM 605 C C . HIS A 1 82 ? 12.786 -3.720 12.444 1.00 93.69 82 HIS A C 1
ATOM 607 O O . HIS A 1 82 ? 12.345 -2.886 11.653 1.00 93.69 82 HIS A O 1
ATOM 613 N N . ARG A 1 83 ? 13.092 -4.971 12.093 1.00 95.31 83 ARG A N 1
ATOM 614 C CA . ARG A 1 83 ? 12.893 -5.544 10.761 1.00 95.31 83 ARG A CA 1
ATOM 615 C C . ARG A 1 83 ? 12.080 -6.827 10.893 1.00 95.31 83 ARG A C 1
ATOM 617 O O . ARG A 1 83 ? 12.482 -7.739 11.608 1.00 95.31 83 ARG A O 1
ATOM 624 N N . PHE A 1 84 ? 10.979 -6.897 10.164 1.00 93.44 84 PHE A N 1
ATOM 625 C CA . PHE A 1 84 ? 10.066 -8.029 10.109 1.00 93.44 84 PHE A CA 1
ATOM 626 C C . PHE A 1 84 ? 10.084 -8.604 8.696 1.00 93.44 84 PHE A C 1
ATOM 628 O O . PHE A 1 84 ? 9.869 -7.881 7.722 1.00 93.44 84 PHE A O 1
ATOM 635 N N . GLY A 1 85 ? 10.359 -9.897 8.575 1.00 92.06 85 GLY A N 1
ATOM 636 C CA . GLY A 1 85 ? 10.249 -10.616 7.314 1.00 92.06 85 GLY A CA 1
ATOM 637 C C . GLY A 1 85 ? 11.375 -11.624 7.059 1.00 92.06 85 GLY A C 1
ATOM 638 O O . GLY A 1 85 ? 12.382 -11.612 7.775 1.00 92.06 85 GLY A O 1
ATOM 639 N N . PRO A 1 86 ? 11.242 -12.454 6.011 1.00 93.00 86 PRO A N 1
ATOM 640 C CA . PRO A 1 86 ? 10.202 -12.374 4.977 1.00 93.00 86 PRO A CA 1
ATOM 641 C C . PRO A 1 86 ? 8.805 -12.671 5.536 1.00 93.00 86 PRO A C 1
ATOM 643 O O . PRO A 1 86 ? 8.638 -13.591 6.329 1.00 93.00 86 PRO A O 1
ATOM 646 N N . LEU A 1 87 ? 7.830 -11.832 5.193 1.00 92.00 87 LEU A N 1
ATOM 647 C CA . LEU A 1 87 ? 6.436 -12.019 5.582 1.00 92.00 87 LEU A CA 1
ATOM 648 C C . LEU A 1 87 ? 5.739 -12.971 4.610 1.00 92.00 87 LEU A C 1
ATOM 650 O O . LEU A 1 87 ? 6.112 -13.062 3.436 1.00 92.00 87 LEU A O 1
ATOM 654 N N . ASP A 1 88 ? 4.695 -13.633 5.104 1.00 91.50 88 ASP A N 1
ATOM 655 C CA . ASP A 1 88 ? 3.832 -14.471 4.283 1.00 91.50 88 ASP A CA 1
ATOM 656 C C . ASP A 1 88 ? 3.110 -13.662 3.201 1.00 91.50 88 ASP A C 1
ATOM 658 O O . ASP A 1 88 ? 2.927 -12.443 3.288 1.00 91.50 88 ASP A O 1
ATOM 662 N N . ARG A 1 89 ? 2.653 -14.382 2.170 1.00 92.12 89 ARG A N 1
ATOM 663 C CA . ARG A 1 89 ? 1.944 -13.819 1.014 1.00 92.12 89 ARG A CA 1
ATOM 664 C C . ARG A 1 89 ? 0.763 -12.934 1.416 1.00 92.12 89 ARG A C 1
ATOM 666 O O . ARG A 1 89 ? 0.508 -11.935 0.752 1.00 92.12 89 ARG A O 1
ATOM 673 N N . ALA A 1 90 ? 0.037 -13.329 2.454 1.00 93.88 90 ALA A N 1
ATOM 674 C CA . ALA A 1 90 ? -0.948 -12.498 3.121 1.00 93.88 90 ALA A CA 1
ATOM 675 C C . ALA A 1 90 ? -0.418 -12.223 4.526 1.00 93.88 90 ALA A C 1
ATOM 677 O O . ALA A 1 90 ? -0.230 -13.149 5.311 1.00 93.88 90 ALA A O 1
ATOM 678 N N . SER A 1 91 ? -0.136 -10.964 4.820 1.00 93.44 91 SER A N 1
ATOM 679 C CA . SER A 1 91 ? 0.444 -10.548 6.089 1.00 93.44 91 SER A CA 1
ATOM 680 C C . SER A 1 91 ? -0.258 -9.313 6.618 1.00 93.44 91 SER A C 1
ATOM 682 O O . SER A 1 91 ? -1.017 -8.646 5.918 1.00 93.44 91 SER A O 1
ATOM 684 N N . PHE A 1 92 ? -0.019 -9.029 7.888 1.00 91.62 92 PHE A N 1
ATOM 685 C CA . PHE A 1 92 ? -0.632 -7.920 8.584 1.00 91.62 92 PHE A CA 1
ATOM 686 C C . PHE A 1 92 ? 0.437 -7.162 9.365 1.00 91.62 92 PHE A C 1
ATOM 688 O O . PHE A 1 92 ? 1.262 -7.783 10.037 1.00 91.62 92 PHE A O 1
ATOM 695 N N . TYR A 1 93 ? 0.456 -5.835 9.261 1.00 90.69 93 TYR A N 1
ATOM 696 C CA . TYR A 1 93 ? 1.414 -5.005 9.989 1.00 90.69 93 TYR A CA 1
ATOM 697 C C . TYR A 1 93 ? 0.854 -3.627 10.342 1.00 90.69 93 TYR A C 1
ATOM 699 O O . TYR A 1 93 ? -0.052 -3.101 9.696 1.00 90.69 93 TYR A O 1
ATOM 707 N N . GLY A 1 94 ? 1.448 -3.022 11.369 1.00 91.12 94 GLY A N 1
ATOM 708 C CA . GLY A 1 94 ? 0.974 -1.778 11.966 1.00 91.12 94 GLY A CA 1
ATOM 709 C C . GLY A 1 94 ? -0.003 -2.017 13.128 1.00 91.12 94 GLY A C 1
ATOM 710 O O . GLY A 1 94 ? -0.112 -3.146 13.606 1.00 91.12 94 GLY A O 1
ATOM 711 N N . PRO A 1 95 ? -0.687 -0.964 13.612 1.00 92.81 95 PRO A N 1
ATOM 712 C CA . PRO A 1 95 ? -0.532 0.436 13.200 1.00 92.81 95 PRO A CA 1
ATOM 713 C C . PRO A 1 95 ? 0.877 0.969 13.505 1.00 92.81 95 PRO A C 1
ATOM 715 O O . PRO A 1 95 ? 1.561 0.469 14.398 1.00 92.81 95 PRO A O 1
ATOM 718 N N . THR A 1 96 ? 1.342 1.969 12.756 1.00 92.69 96 THR A N 1
ATOM 719 C CA . THR A 1 96 ? 2.684 2.546 12.934 1.00 92.69 96 THR A CA 1
ATOM 720 C C . THR A 1 96 ? 2.606 3.990 13.428 1.00 92.69 96 THR A C 1
ATOM 722 O O . THR A 1 96 ? 1.840 4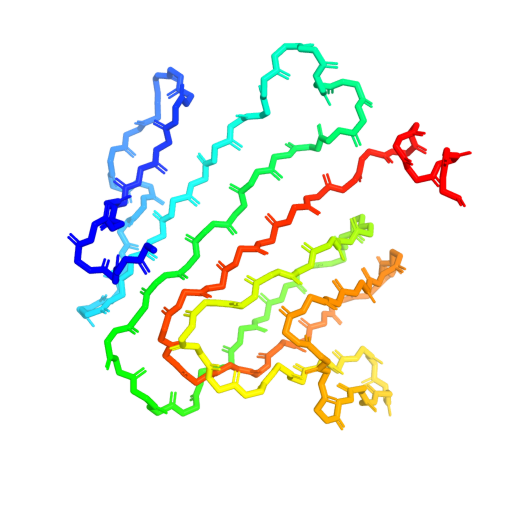.803 12.924 1.00 92.69 96 THR A O 1
ATOM 725 N N . SER A 1 97 ? 3.435 4.334 14.418 1.00 92.38 97 SER A N 1
ATOM 726 C CA . SER A 1 97 ? 3.603 5.712 14.920 1.00 92.38 97 SER A CA 1
ATOM 727 C C . SER A 1 97 ? 4.811 6.434 14.309 1.00 92.38 97 SER A C 1
ATOM 729 O O . SER A 1 97 ? 5.132 7.560 14.683 1.00 92.38 97 SER A O 1
ATOM 731 N N . ARG A 1 98 ? 5.518 5.773 13.386 1.00 92.94 98 ARG A N 1
ATOM 732 C CA . ARG A 1 98 ? 6.729 6.254 12.711 1.00 92.94 98 ARG A CA 1
ATOM 733 C C . ARG A 1 98 ? 6.687 5.850 11.244 1.00 92.94 98 ARG A C 1
ATOM 735 O O . ARG A 1 98 ? 6.033 4.868 10.896 1.00 92.94 98 ARG A O 1
ATOM 742 N N . ALA A 1 99 ? 7.415 6.590 10.412 1.00 94.88 99 ALA A N 1
ATOM 743 C CA . ALA A 1 99 ? 7.644 6.184 9.035 1.00 94.88 99 ALA A CA 1
ATOM 744 C C . ALA A 1 99 ? 8.281 4.788 8.997 1.00 94.88 99 ALA A C 1
ATOM 746 O O . ALA A 1 99 ? 9.076 4.420 9.870 1.00 94.88 99 ALA A O 1
ATOM 747 N N . PHE A 1 100 ? 7.917 4.014 7.986 1.00 94.69 100 PHE A N 1
ATOM 748 C CA . PHE A 1 100 ? 8.388 2.650 7.816 1.00 94.69 100 PHE A CA 1
ATOM 749 C C . PHE A 1 100 ? 8.747 2.386 6.361 1.00 94.69 100 PHE A C 1
ATOM 751 O O . PHE A 1 100 ? 8.289 3.078 5.451 1.00 94.69 100 PHE A O 1
ATOM 758 N N . ARG A 1 101 ? 9.595 1.385 6.148 1.00 94.75 101 ARG A N 1
ATOM 759 C CA . ARG A 1 101 ? 10.044 0.975 4.820 1.00 94.75 101 ARG A CA 1
ATOM 760 C C . ARG A 1 101 ? 9.538 -0.418 4.518 1.00 94.75 101 ARG A C 1
ATOM 762 O O . ARG A 1 101 ? 9.638 -1.291 5.377 1.00 94.75 101 ARG A O 1
ATOM 769 N N . THR A 1 102 ? 9.088 -0.651 3.294 1.00 92.56 102 THR A N 1
ATOM 770 C CA . THR A 1 102 ? 8.893 -2.005 2.780 1.00 92.56 102 THR A CA 1
ATOM 771 C C . THR A 1 102 ? 9.868 -2.308 1.659 1.00 92.56 102 THR A C 1
ATOM 773 O O . THR A 1 102 ? 10.220 -1.424 0.881 1.00 92.56 102 THR A O 1
ATOM 776 N N . GLU A 1 103 ? 10.242 -3.570 1.537 1.00 93.88 103 GLU A N 1
ATOM 777 C CA . GLU A 1 103 ? 11.003 -4.102 0.413 1.00 93.88 103 GLU A CA 1
ATOM 778 C C . GLU A 1 103 ? 10.173 -5.181 -0.283 1.00 93.88 103 GLU A C 1
ATOM 780 O O . GLU A 1 103 ? 9.664 -6.088 0.378 1.00 93.88 103 GLU A O 1
ATOM 785 N N . THR A 1 104 ? 10.003 -5.043 -1.598 1.00 90.75 104 THR A N 1
ATOM 786 C CA . THR A 1 104 ? 9.193 -5.927 -2.460 1.00 90.75 104 THR A CA 1
ATOM 787 C C . THR A 1 104 ? 9.934 -6.214 -3.767 1.00 90.75 104 THR A C 1
ATOM 789 O O . THR A 1 104 ? 10.846 -5.469 -4.116 1.00 90.75 104 THR A O 1
ATOM 792 N N . HIS A 1 105 ? 9.545 -7.267 -4.493 1.00 91.81 105 HIS A N 1
ATOM 793 C CA . HIS A 1 105 ? 10.238 -7.716 -5.712 1.00 91.81 105 HIS A CA 1
ATOM 794 C C . HIS A 1 105 ? 9.246 -7.991 -6.853 1.00 91.81 105 HIS A C 1
ATOM 796 O O . HIS A 1 105 ? 8.803 -9.131 -7.059 1.00 91.81 105 HIS A O 1
ATOM 802 N N . GLY A 1 106 ? 8.891 -6.934 -7.587 1.00 91.06 106 GLY A N 1
ATOM 803 C CA . GLY A 1 106 ? 7.926 -6.982 -8.688 1.00 91.06 106 GLY A CA 1
ATOM 804 C C . GLY A 1 106 ? 6.564 -7.561 -8.307 1.00 91.06 106 GLY A C 1
ATOM 805 O O . GLY A 1 106 ? 6.202 -7.615 -7.132 1.00 91.06 106 GLY A O 1
ATOM 806 N N . GLY A 1 107 ? 5.818 -8.019 -9.310 1.00 94.25 107 GLY A N 1
ATOM 807 C CA . GLY A 1 107 ? 4.496 -8.608 -9.126 1.00 94.25 107 GLY A CA 1
ATOM 808 C C . GLY A 1 107 ? 3.457 -7.569 -8.735 1.00 94.25 107 GLY A C 1
ATOM 809 O O . GLY A 1 107 ? 3.537 -6.413 -9.151 1.00 94.25 107 GLY A O 1
ATOM 810 N N . ILE A 1 108 ? 2.471 -7.987 -7.942 1.00 94.69 108 ILE A N 1
ATOM 811 C CA . ILE A 1 108 ? 1.416 -7.110 -7.434 1.00 94.69 108 ILE A CA 1
ATOM 812 C C . ILE A 1 108 ? 1.405 -7.143 -5.906 1.00 94.69 108 ILE A C 1
ATOM 814 O O . ILE A 1 108 ? 1.297 -8.211 -5.302 1.00 94.69 108 ILE A O 1
ATOM 818 N N . ALA A 1 109 ? 1.459 -5.967 -5.289 1.00 93.94 109 ALA A N 1
ATOM 819 C CA . ALA A 1 109 ? 1.245 -5.769 -3.864 1.00 93.94 109 ALA A CA 1
ATOM 820 C C . ALA A 1 109 ? -0.063 -5.003 -3.647 1.00 93.94 109 ALA A C 1
ATOM 822 O O . ALA A 1 109 ? -0.258 -3.923 -4.204 1.00 93.94 109 ALA A O 1
ATOM 823 N N . VAL A 1 110 ? -0.952 -5.561 -2.829 1.00 94.75 110 VAL A N 1
ATOM 824 C CA . VAL A 1 110 ? -2.220 -4.945 -2.431 1.00 94.75 110 VAL A CA 1
ATOM 825 C C . VAL A 1 110 ? -2.157 -4.639 -0.942 1.00 94.75 110 VAL A C 1
ATOM 827 O O . VAL A 1 110 ? -2.101 -5.553 -0.125 1.00 94.75 110 VAL A O 1
ATOM 830 N N . GLY A 1 111 ? -2.152 -3.361 -0.588 1.00 94.31 111 GLY A N 1
ATOM 831 C CA . GLY A 1 111 ? -2.365 -2.881 0.770 1.00 94.31 111 GLY A CA 1
ATOM 832 C C . GLY A 1 111 ? -3.842 -2.582 0.995 1.00 94.31 111 GLY A C 1
ATOM 833 O O . GLY A 1 111 ? -4.458 -1.873 0.203 1.00 94.31 111 GLY A O 1
ATOM 834 N N . ILE A 1 112 ? -4.405 -3.107 2.074 1.00 96.19 112 ILE A N 1
ATOM 835 C CA . ILE A 1 112 ? -5.776 -2.860 2.514 1.00 96.19 112 ILE A CA 1
ATOM 836 C C . ILE A 1 112 ? -5.681 -2.167 3.867 1.00 96.19 112 ILE A C 1
ATOM 838 O O . ILE A 1 112 ? -5.269 -2.779 4.856 1.00 96.19 112 ILE A O 1
ATOM 842 N N . GLY A 1 113 ? -6.013 -0.882 3.903 1.00 95.19 113 GLY A N 1
ATOM 843 C CA . GLY A 1 113 ? -5.961 -0.111 5.139 1.00 95.19 113 GLY A CA 1
ATOM 844 C C . GLY A 1 113 ? -7.170 -0.405 6.023 1.00 95.19 113 GLY A C 1
ATOM 845 O O . GLY A 1 113 ? -8.299 -0.445 5.532 1.00 95.19 113 GLY A O 1
ATOM 846 N N . LEU A 1 114 ? -6.944 -0.587 7.323 1.00 96.31 114 LEU A N 1
ATOM 847 C CA . LEU A 1 114 ? -8.009 -0.715 8.316 1.00 96.31 114 LEU A CA 1
ATOM 848 C C . LEU A 1 114 ? -8.323 0.636 8.952 1.00 96.31 114 LEU A C 1
ATOM 850 O O . LEU A 1 114 ? -7.425 1.394 9.327 1.00 96.31 114 LEU A O 1
ATOM 854 N N . SER A 1 115 ? -9.611 0.922 9.116 1.00 95.56 115 SER A N 1
ATOM 855 C CA . SER A 1 115 ? -10.061 2.020 9.966 1.00 95.56 115 SER A CA 1
ATOM 856 C C . SER A 1 115 ? -9.854 1.658 11.442 1.00 95.56 115 SER A C 1
ATOM 858 O O . SER A 1 115 ? -9.611 0.500 11.791 1.00 95.56 115 SER A O 1
ATOM 860 N N . ALA A 1 116 ? -10.005 2.633 12.342 1.00 93.25 116 ALA A N 1
ATOM 861 C CA . ALA A 1 116 ? -9.997 2.354 13.779 1.00 93.25 116 ALA A CA 1
ATOM 862 C C . ALA A 1 116 ? -11.104 1.360 14.184 1.00 93.25 116 ALA A C 1
ATOM 864 O O . ALA A 1 116 ? -10.879 0.486 15.021 1.00 93.25 116 ALA A O 1
ATOM 865 N N . LEU A 1 117 ? -12.281 1.453 13.553 1.00 95.44 117 LEU A N 1
ATOM 866 C CA . LEU A 1 117 ? -13.377 0.518 13.790 1.00 95.44 117 LEU A CA 1
ATOM 867 C C . LEU A 1 117 ? -13.050 -0.873 13.235 1.00 95.44 117 LEU A C 1
ATOM 869 O O . LEU A 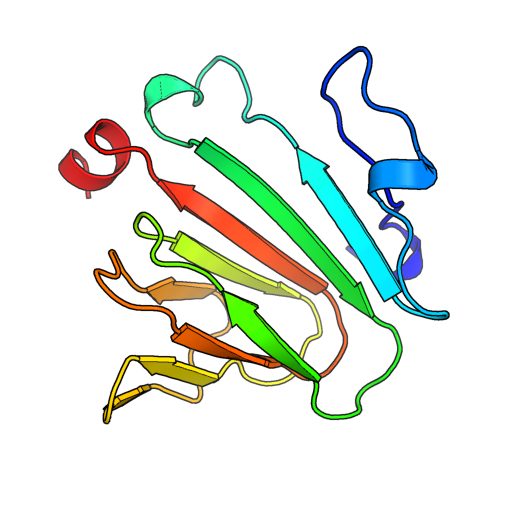1 117 ? -13.261 -1.858 13.936 1.00 95.44 117 LEU A O 1
ATOM 873 N N . GLY A 1 118 ? -12.497 -0.962 12.021 1.00 94.31 118 GLY A N 1
ATOM 874 C CA . GLY A 1 118 ? -12.044 -2.226 11.434 1.00 94.31 118 GLY A CA 1
ATOM 875 C C . GLY A 1 118 ? -11.013 -2.928 12.310 1.00 94.31 118 GLY A C 1
ATOM 876 O O . GLY A 1 118 ? -11.151 -4.112 12.594 1.00 94.31 118 GLY A O 1
ATOM 877 N N . TRP A 1 119 ? -10.041 -2.174 12.823 1.00 93.25 119 TRP A N 1
ATOM 878 C CA . TRP A 1 119 ? -9.040 -2.684 13.756 1.00 93.25 119 TRP A CA 1
ATOM 879 C C . TRP A 1 119 ? -9.651 -3.226 15.053 1.00 93.25 119 TRP A C 1
ATOM 881 O O . TRP A 1 119 ? -9.246 -4.281 15.519 1.00 93.25 119 TRP A O 1
ATOM 891 N N . SER A 1 120 ? -10.667 -2.558 15.607 1.00 93.00 120 SER A N 1
ATOM 892 C CA . SER A 1 120 ? -11.330 -3.000 16.846 1.00 93.00 120 SER A CA 1
ATOM 893 C C . SER A 1 120 ? -12.135 -4.304 16.726 1.00 93.00 120 SER A C 1
ATOM 895 O O . SER A 1 120 ? -12.652 -4.796 17.728 1.00 93.00 120 SER A O 1
ATOM 897 N N . ARG A 1 121 ? -12.309 -4.828 15.506 1.00 91.25 121 ARG A N 1
ATOM 898 C CA . ARG A 1 121 ? -13.102 -6.031 15.208 1.00 91.25 121 ARG A CA 1
ATOM 899 C C . ARG A 1 121 ? -12.249 -7.259 14.879 1.00 91.25 121 ARG A C 1
ATOM 901 O O . ARG A 1 121 ? -12.830 -8.305 14.594 1.00 91.25 121 ARG A O 1
ATOM 908 N N . LEU A 1 122 ? -10.923 -7.122 14.900 1.00 83.56 122 LEU A N 1
ATOM 909 C CA . LEU A 1 122 ? -9.955 -8.215 14.777 1.00 83.56 122 LEU A CA 1
ATOM 910 C C . LEU A 1 122 ? -9.551 -8.733 16.160 1.00 83.56 122 LEU A C 1
ATOM 912 O O . LEU A 1 122 ? -9.348 -9.961 16.263 1.00 83.56 122 LEU A O 1
#

Foldseek 3Di:
DWLVVAAAEEPDPPDDSVVQDDPPQKGWYKYQDDPVCNQWWVTKIKIAGPAQPKDKDKDAQAAKKWKAFDPKPFKWKAAVPDIDDSDDNTDIDDNHPGMMMMIITGGMMMIIGTDPVNVVVD

Radius of gyration: 14.32 Å; chains: 1; bounding box: 3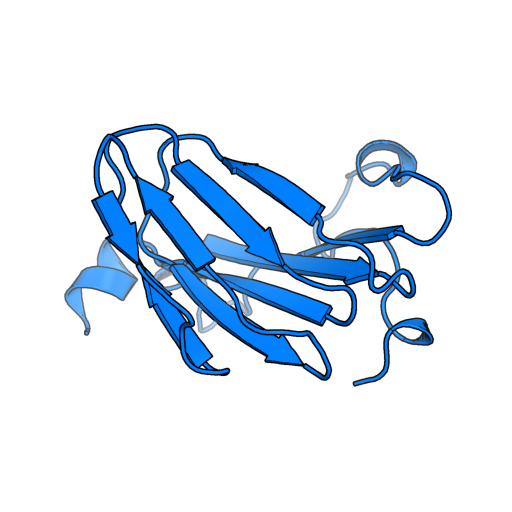6×28×34 Å

pLDDT: mean 92.24, std 3.34, range [74.38, 96.81]

Sequence (122 aa):
MLVEHVRGGTNSNNVPASAFAMPAGMTMRYDLPDTALSEYLTGYAIYASNDRAPMLNWYLPAPAMISVLVDAGPLTVSVGNHRFGPLDRASFYGPTSRAFRTETHGGIAVGIGLSALGWSRL

Secondary structure (DSSP, 8-state):
--GGG--SB-SSTT--GGGG---TTEEEEEEPPPTTTTTTEEEEEEEEEEEEEEEEEEE-S---EEEEEES---EEEEETTEEEEEEPSEEEE---SS-EEEEEEEEEEEEEEEPHHHHTT-